Protein AF-A0A7U7J2P9-F1 (afdb_monomer)

Secondary structure (DSSP, 8-state):
-HHHHHHHHHHHHHHHHHHHHH-HHHHHHHHHHHHTS-HHHHHHHHHHHHHHHHHHHHHH-

Solvent-accessible surface area (backbone atoms only — not comparable to full-atom values): 3480 Å² total; per-residue (Å²): 111,70,66,57,51,53,49,53,49,51,50,50,50,50,60,64,45,46,50,51,70,76,35,49,66,59,47,52,50,53,52,54,54,56,71,72,49,56,69,68,57,57,51,50,53,49,50,54,51,51,51,50,53,50,49,51,48,64,74,79,100

Sequence (61 aa):
MWDELLAAFGLMLVLEGVLPFLSPQALRHTLLQMAQLEDRILRFAGLASMALGLLVLYFFR

Structure (mmCIF, N/CA/C/O backbone):
data_AF-A0A7U7J2P9-F1
#
_entry.id   AF-A0A7U7J2P9-F1
#
loop_
_atom_site.group_PDB
_atom_site.id
_atom_site.type_symbol
_atom_site.label_atom_id
_atom_site.label_alt_id
_atom_site.label_comp_id
_atom_site.label_asym_id
_atom_site.label_entity_id
_atom_site.label_seq_id
_atom_site.pdbx_PDB_ins_code
_atom_site.Cartn_x
_atom_site.Cartn_y
_atom_site.Cartn_z
_atom_site.occupancy
_atom_site.B_iso_or_equiv
_atom_site.auth_seq_id
_atom_site.auth_comp_id
_atom_site.auth_asym_id
_atom_site.auth_atom_id
_at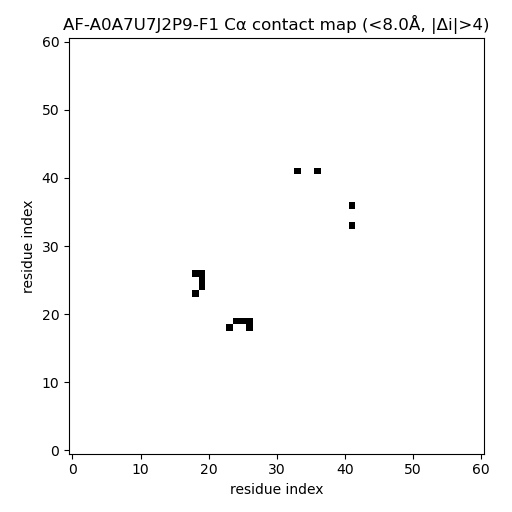om_site.pdbx_PDB_model_num
ATOM 1 N N . MET A 1 1 ? 19.149 -7.476 -14.419 1.00 71.12 1 MET A N 1
ATOM 2 C CA . MET A 1 1 ? 18.820 -8.282 -13.214 1.00 71.12 1 MET A CA 1
ATOM 3 C C . MET A 1 1 ? 18.739 -7.440 -11.943 1.00 71.12 1 MET A C 1
ATOM 5 O O . MET A 1 1 ? 17.652 -7.359 -11.392 1.00 71.12 1 MET A O 1
ATOM 9 N N . TRP A 1 2 ? 19.821 -6.806 -11.466 1.00 82.19 2 TRP A N 1
ATOM 10 C CA . TRP A 1 2 ? 19.753 -5.941 -10.270 1.00 82.19 2 TRP A CA 1
ATOM 11 C C . TRP A 1 2 ? 18.997 -4.630 -10.523 1.00 82.19 2 TRP A C 1
ATOM 13 O O . TRP A 1 2 ? 18.211 -4.212 -9.677 1.00 82.19 2 TRP A O 1
ATOM 23 N N . ASP A 1 3 ? 19.151 -4.043 -11.711 1.00 86.25 3 ASP A N 1
ATOM 24 C CA . ASP A 1 3 ? 18.441 -2.822 -12.114 1.00 86.25 3 ASP A CA 1
ATOM 25 C C . ASP A 1 3 ? 16.921 -3.023 -12.203 1.00 86.25 3 ASP A C 1
ATOM 27 O O . ASP A 1 3 ? 16.155 -2.178 -11.753 1.00 86.25 3 ASP A O 1
ATOM 31 N N . GLU A 1 4 ? 16.470 -4.175 -12.713 1.00 86.31 4 GLU A N 1
ATOM 32 C CA . GLU A 1 4 ? 15.043 -4.540 -12.767 1.00 86.31 4 GLU A CA 1
ATOM 33 C C . GLU A 1 4 ? 14.442 -4.692 -11.364 1.00 86.31 4 GLU A C 1
ATOM 35 O O . GLU A 1 4 ? 13.321 -4.255 -11.118 1.00 86.31 4 GLU A O 1
ATOM 40 N N . LEU A 1 5 ? 15.199 -5.280 -10.433 1.00 87.12 5 LEU A N 1
ATOM 41 C CA . LEU A 1 5 ? 14.789 -5.455 -9.039 1.00 87.12 5 LEU A CA 1
ATOM 42 C C . LEU A 1 5 ? 14.683 -4.106 -8.317 1.00 87.12 5 LEU A C 1
ATOM 44 O O . LEU A 1 5 ? 13.692 -3.853 -7.636 1.00 87.12 5 LEU A O 1
ATOM 48 N N . LEU A 1 6 ? 15.667 -3.222 -8.515 1.00 91.25 6 LEU A N 1
ATOM 49 C CA . LEU A 1 6 ? 15.652 -1.854 -7.991 1.00 91.25 6 LEU A CA 1
ATOM 50 C C . LEU A 1 6 ? 14.503 -1.030 -8.584 1.00 91.25 6 LEU A C 1
ATOM 52 O O . LEU A 1 6 ? 13.835 -0.306 -7.849 1.00 91.25 6 LEU A O 1
ATOM 56 N N . ALA A 1 7 ? 14.227 -1.169 -9.882 1.00 92.19 7 ALA A N 1
ATOM 57 C CA . ALA A 1 7 ? 13.105 -0.501 -10.533 1.00 92.19 7 ALA A CA 1
ATOM 58 C C . ALA A 1 7 ? 11.750 -1.011 -10.013 1.00 92.19 7 ALA A C 1
ATOM 60 O O . ALA A 1 7 ? 10.883 -0.206 -9.675 1.00 92.19 7 ALA A O 1
ATOM 61 N N . ALA A 1 8 ? 11.573 -2.330 -9.885 1.00 90.06 8 ALA A N 1
ATOM 62 C CA . ALA A 1 8 ? 10.361 -2.928 -9.323 1.00 90.06 8 ALA A CA 1
ATOM 63 C C . ALA A 1 8 ? 10.144 -2.507 -7.861 1.00 90.06 8 ALA A C 1
ATOM 65 O O . ALA A 1 8 ? 9.026 -2.172 -7.472 1.00 90.06 8 ALA A O 1
ATOM 66 N N . PHE A 1 9 ? 11.217 -2.458 -7.067 1.00 90.44 9 PHE A N 1
ATOM 67 C CA . PHE A 1 9 ? 11.174 -1.964 -5.693 1.00 90.44 9 PHE A CA 1
ATOM 68 C C . PHE A 1 9 ? 10.817 -0.472 -5.633 1.00 90.44 9 PHE A C 1
ATOM 70 O O . PHE A 1 9 ? 9.965 -0.072 -4.844 1.00 90.44 9 PHE A O 1
ATOM 77 N N . GLY A 1 10 ? 11.390 0.351 -6.516 1.00 93.12 10 GLY A N 1
ATOM 78 C CA . GLY A 1 10 ? 11.034 1.765 -6.640 1.00 93.12 10 GLY A CA 1
ATOM 79 C C . GLY A 1 10 ? 9.558 1.971 -6.994 1.00 93.12 10 GLY A C 1
ATOM 80 O O . GLY A 1 10 ? 8.886 2.787 -6.368 1.00 93.12 10 GLY A O 1
ATOM 81 N N . LEU A 1 11 ? 9.021 1.193 -7.940 1.00 92.50 11 LEU A N 1
ATOM 82 C CA . LEU A 1 11 ? 7.596 1.230 -8.289 1.00 92.50 11 LEU A CA 1
ATOM 83 C C . LEU A 1 11 ? 6.703 0.802 -7.120 1.00 92.50 11 LEU A C 1
ATOM 85 O O . LEU A 1 11 ? 5.684 1.442 -6.872 1.00 92.50 11 LEU A O 1
ATOM 89 N N . MET A 1 12 ? 7.096 -0.236 -6.381 1.00 91.81 12 MET A N 1
ATOM 90 C CA . MET A 1 12 ? 6.392 -0.679 -5.177 1.00 91.81 12 MET A CA 1
ATOM 91 C C . MET A 1 12 ? 6.334 0.432 -4.118 1.00 91.81 12 MET A C 1
ATOM 93 O O . MET A 1 12 ? 5.253 0.693 -3.597 1.00 91.81 12 MET A O 1
ATOM 97 N N . LEU A 1 13 ? 7.436 1.156 -3.885 1.00 91.69 13 LEU A N 1
ATOM 98 C CA . LEU A 1 13 ? 7.468 2.307 -2.973 1.00 91.69 13 LEU A CA 1
ATOM 99 C C . LEU A 1 13 ? 6.586 3.470 -3.443 1.00 91.69 13 LEU A C 1
ATOM 101 O O . LEU A 1 13 ? 5.899 4.088 -2.631 1.00 91.69 13 LEU A O 1
ATOM 105 N N . VAL A 1 14 ? 6.584 3.776 -4.744 1.00 93.81 14 VAL A N 1
ATOM 106 C CA . VAL A 1 14 ? 5.706 4.815 -5.304 1.00 93.81 14 VAL A CA 1
ATOM 107 C C . VAL A 1 14 ? 4.242 4.435 -5.093 1.00 93.81 14 VAL A C 1
ATOM 109 O O . VAL A 1 14 ? 3.471 5.257 -4.607 1.00 93.81 14 VAL A O 1
ATOM 112 N N . LEU A 1 15 ? 3.857 3.193 -5.399 1.00 90.00 15 LEU A N 1
ATOM 113 C CA . LEU A 1 15 ? 2.484 2.718 -5.211 1.00 90.00 15 LEU A CA 1
ATOM 114 C C . LEU A 1 15 ? 2.066 2.723 -3.732 1.00 90.00 15 LEU A C 1
ATOM 116 O O . LEU A 1 15 ? 0.972 3.192 -3.420 1.00 90.00 15 LEU A O 1
ATOM 120 N N . GLU A 1 16 ? 2.943 2.280 -2.828 1.00 88.75 16 GLU A N 1
ATOM 121 C CA . GLU A 1 16 ? 2.741 2.377 -1.375 1.00 88.75 16 GLU A CA 1
ATOM 122 C C . GLU A 1 16 ? 2.576 3.830 -0.909 1.00 88.75 16 GLU A C 1
ATOM 124 O O . GLU A 1 16 ? 1.749 4.102 -0.044 1.00 88.75 16 GLU A O 1
ATOM 129 N N . GLY A 1 17 ? 3.317 4.775 -1.495 1.00 89.44 17 GLY A N 1
ATOM 130 C CA . GLY A 1 17 ? 3.297 6.193 -1.128 1.00 89.44 17 GLY A CA 1
ATOM 131 C C . GLY A 1 17 ? 2.125 6.997 -1.704 1.00 89.44 17 GLY A C 1
ATOM 132 O O . GLY A 1 17 ? 1.710 7.995 -1.111 1.00 89.44 17 GLY A O 1
ATOM 133 N N . VAL A 1 18 ? 1.549 6.574 -2.833 1.00 93.38 18 VAL A N 1
ATOM 134 C CA . VAL A 1 18 ? 0.448 7.292 -3.502 1.00 93.38 18 VAL A CA 1
ATOM 135 C C . VAL A 1 18 ? -0.797 7.370 -2.616 1.00 93.38 18 VAL A C 1
ATOM 137 O O . VAL A 1 18 ? -1.396 8.437 -2.483 1.00 93.38 18 VAL A O 1
ATOM 140 N N . LEU A 1 19 ? -1.185 6.264 -1.979 1.00 86.69 19 LEU A N 1
ATOM 141 C CA . LEU A 1 19 ? -2.385 6.197 -1.139 1.00 86.69 19 LEU A CA 1
ATOM 142 C C . LEU A 1 19 ? -2.312 7.089 0.126 1.00 86.69 19 LEU A C 1
ATOM 144 O O . LEU A 1 19 ? -3.262 7.850 0.352 1.00 86.69 19 LEU A O 1
ATOM 148 N N . PRO A 1 20 ? -1.221 7.073 0.929 1.00 87.00 20 PRO A N 1
ATOM 149 C CA . PRO A 1 20 ? -1.038 8.008 2.039 1.00 87.00 20 PRO A CA 1
ATOM 150 C C . PRO A 1 20 ? -0.918 9.461 1.582 1.00 87.00 20 PRO A C 1
ATOM 152 O O . PRO A 1 20 ? -1.387 10.342 2.299 1.00 87.00 20 PRO 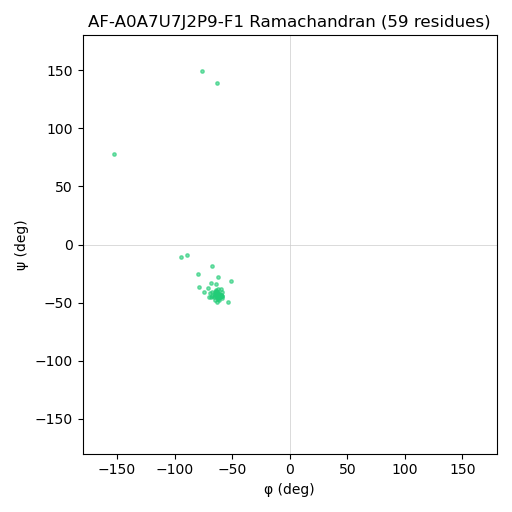A O 1
ATOM 155 N N . PHE A 1 21 ? -0.320 9.723 0.413 1.00 91.44 21 PHE A N 1
ATOM 156 C CA . PHE A 1 21 ? -0.171 11.081 -0.112 1.00 91.44 21 PHE A CA 1
ATOM 157 C C . PHE A 1 21 ? -1.507 11.682 -0.566 1.00 91.44 21 PHE A C 1
ATOM 159 O O . PHE A 1 21 ? -1.819 12.820 -0.223 1.00 91.44 21 PHE A O 1
ATOM 166 N N . LEU A 1 22 ? -2.318 10.917 -1.304 1.00 92.56 22 LEU A N 1
ATOM 167 C CA . LEU A 1 22 ? -3.617 11.376 -1.800 1.00 92.56 22 LEU A CA 1
ATOM 168 C C . LEU A 1 22 ? -4.677 11.443 -0.696 1.00 92.56 22 LEU A C 1
ATOM 170 O O . LEU A 1 22 ? -5.488 12.367 -0.669 1.00 92.56 22 LEU A O 1
ATOM 174 N N . SER A 1 23 ? -4.712 10.449 0.195 1.00 90.69 23 SER A N 1
ATOM 175 C CA . SER A 1 23 ? -5.797 10.305 1.171 1.00 90.69 23 SER A CA 1
ATOM 176 C C . SER A 1 23 ? -5.339 9.590 2.452 1.00 90.69 23 SER A C 1
ATOM 178 O O . SER A 1 23 ? -5.670 8.422 2.680 1.00 90.69 23 SER A O 1
ATOM 180 N N . PRO A 1 24 ? -4.636 10.287 3.363 1.00 89.25 24 PRO A N 1
ATOM 181 C CA . PRO A 1 24 ? -4.141 9.680 4.603 1.00 89.25 24 PRO A CA 1
ATOM 182 C C . PRO A 1 24 ? -5.278 9.182 5.513 1.00 89.25 24 PRO A C 1
ATOM 184 O O . PRO A 1 24 ? -5.121 8.222 6.266 1.00 89.25 24 PRO A O 1
ATOM 187 N N . GLN A 1 25 ? -6.452 9.812 5.426 1.00 91.69 25 GLN A N 1
ATOM 188 C CA . GLN A 1 25 ? -7.649 9.420 6.173 1.00 91.69 25 GLN A CA 1
ATOM 189 C C . GLN A 1 25 ? -8.219 8.086 5.684 1.00 91.69 25 GLN A C 1
ATOM 191 O O . GLN A 1 25 ? -8.588 7.255 6.514 1.00 91.69 25 GLN A O 1
ATOM 196 N N . ALA A 1 26 ? -8.251 7.870 4.363 1.00 89.38 26 ALA A N 1
ATOM 197 C CA . ALA A 1 26 ? -8.687 6.607 3.782 1.00 89.38 26 ALA A CA 1
ATOM 198 C C . ALA A 1 26 ? -7.740 5.487 4.214 1.00 89.38 26 ALA A C 1
ATOM 200 O O . ALA A 1 26 ? -8.208 4.509 4.783 1.00 89.38 26 ALA A O 1
ATOM 201 N N . LEU A 1 27 ? -6.420 5.689 4.082 1.00 90.69 27 LEU A N 1
ATOM 202 C CA . LEU A 1 27 ? -5.417 4.718 4.529 1.00 90.69 27 LEU A CA 1
ATOM 203 C C . LEU A 1 27 ? -5.612 4.333 6.002 1.00 90.69 27 LEU A C 1
ATOM 205 O O . LEU A 1 27 ? -5.669 3.150 6.334 1.00 90.69 27 LEU A O 1
ATOM 209 N N . ARG A 1 28 ? -5.760 5.323 6.891 1.00 90.94 28 ARG A N 1
ATOM 210 C CA . ARG A 1 28 ? -5.986 5.072 8.320 1.00 90.94 28 ARG A CA 1
ATOM 211 C C . ARG A 1 28 ? -7.248 4.246 8.559 1.00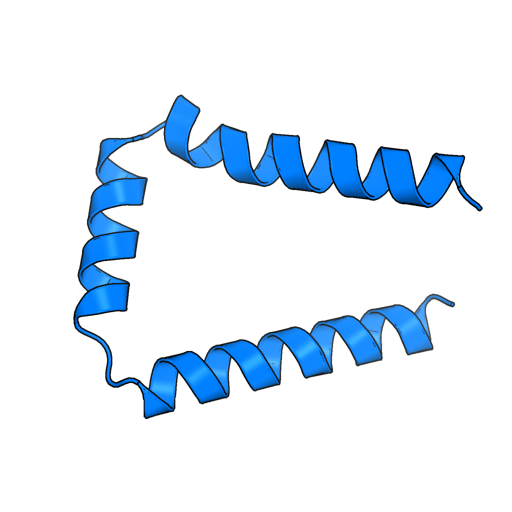 90.94 28 ARG A C 1
ATOM 213 O O . ARG A 1 28 ? -7.234 3.357 9.404 1.00 90.94 28 ARG A O 1
ATOM 220 N N . HIS A 1 29 ? -8.329 4.528 7.836 1.00 92.81 29 HIS A N 1
ATOM 221 C CA . HIS A 1 29 ? -9.571 3.772 7.958 1.00 92.81 29 HIS A CA 1
ATOM 222 C C . HIS A 1 29 ? -9.397 2.320 7.497 1.00 92.81 29 HIS A C 1
ATOM 224 O O . HIS A 1 29 ? -9.801 1.411 8.217 1.00 92.81 29 HIS A O 1
ATOM 230 N N . THR A 1 30 ? -8.730 2.085 6.363 1.00 89.44 30 THR A N 1
ATOM 231 C CA . THR A 1 30 ? -8.451 0.731 5.862 1.00 89.44 30 THR A CA 1
ATOM 232 C C . THR A 1 30 ? -7.579 -0.060 6.835 1.00 89.44 30 THR A C 1
ATOM 234 O O . THR A 1 30 ? -7.878 -1.215 7.123 1.00 89.44 30 THR A O 1
ATOM 237 N N . LEU A 1 31 ? -6.539 0.564 7.399 1.00 90.19 31 LEU A N 1
ATOM 238 C CA . LEU A 1 31 ? -5.667 -0.067 8.394 1.00 90.19 31 LEU A CA 1
ATOM 239 C C . LEU A 1 31 ? -6.423 -0.420 9.679 1.00 90.19 31 LEU A C 1
ATOM 241 O O . LEU A 1 31 ? -6.251 -1.513 10.211 1.00 90.19 31 LEU A O 1
ATOM 245 N N . LEU A 1 32 ? -7.291 0.473 10.162 1.00 93.19 32 LEU A N 1
ATOM 246 C CA . LEU A 1 32 ? -8.131 0.199 11.329 1.00 93.19 32 LEU A CA 1
ATOM 247 C C . LEU A 1 32 ? -9.121 -0.934 11.058 1.00 93.19 32 LEU A C 1
ATOM 249 O O . LEU A 1 32 ? -9.300 -1.789 11.915 1.00 93.19 32 LEU A O 1
ATOM 253 N N . GLN A 1 3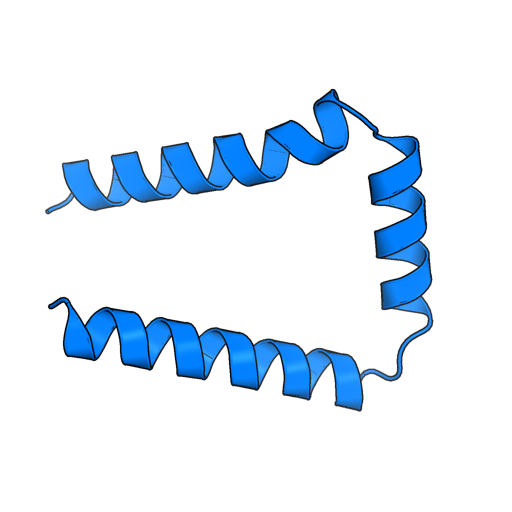3 ? -9.726 -0.982 9.870 1.00 90.12 33 GLN A N 1
ATOM 254 C CA . GLN A 1 33 ? -10.591 -2.093 9.474 1.00 90.12 33 GLN A CA 1
ATOM 255 C C . GLN A 1 33 ? -9.821 -3.413 9.416 1.00 90.12 33 GLN A C 1
ATOM 257 O O . GLN A 1 33 ? -10.301 -4.412 9.940 1.00 90.12 33 GLN A O 1
ATOM 262 N N . MET A 1 34 ? -8.612 -3.414 8.847 1.00 88.88 34 MET A N 1
ATOM 263 C CA . MET A 1 34 ? -7.743 -4.593 8.816 1.00 88.88 34 MET A CA 1
ATOM 264 C C . MET A 1 34 ? -7.346 -5.056 10.220 1.00 88.88 34 MET A C 1
ATOM 266 O O . MET A 1 34 ? -7.336 -6.253 10.475 1.00 88.88 34 MET A O 1
ATOM 270 N N . ALA A 1 35 ? -7.082 -4.127 11.141 1.00 90.19 35 ALA A N 1
ATOM 271 C CA . ALA A 1 35 ? -6.758 -4.443 12.531 1.00 90.19 35 ALA A CA 1
ATOM 272 C C . ALA A 1 35 ? -7.938 -5.042 13.321 1.00 90.19 35 ALA A C 1
ATOM 274 O O . ALA A 1 35 ? -7.721 -5.640 14.370 1.00 90.19 35 ALA A O 1
ATOM 275 N N . GLN A 1 36 ? -9.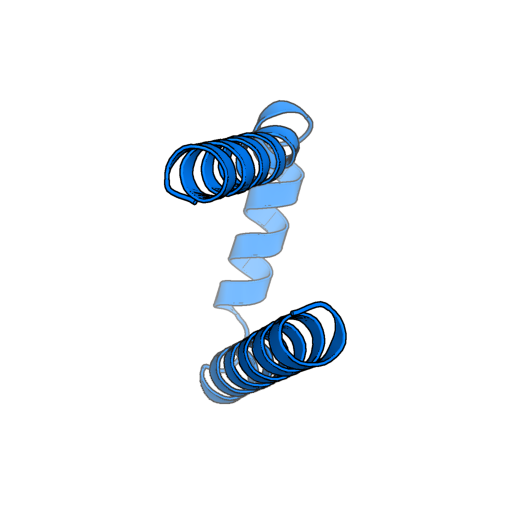176 -4.875 12.843 1.00 92.12 36 GLN A N 1
ATOM 276 C CA . GLN A 1 36 ? -10.371 -5.503 13.423 1.00 92.12 36 GLN A CA 1
ATOM 277 C C . GLN A 1 36 ? -10.666 -6.888 12.821 1.00 92.12 36 GLN A C 1
ATOM 279 O O . GLN A 1 36 ? -11.550 -7.586 13.314 1.00 92.12 36 GLN A O 1
ATOM 284 N N . LEU A 1 37 ? -9.971 -7.291 11.749 1.00 90.00 37 LEU A N 1
ATOM 285 C CA . LEU A 1 37 ? -10.128 -8.623 11.165 1.00 90.00 37 LEU A CA 1
ATOM 286 C C . LEU A 1 37 ? -9.424 -9.671 12.026 1.00 90.00 37 LEU A C 1
ATOM 288 O O . LEU A 1 37 ? -8.384 -9.417 12.626 1.00 90.00 37 LEU A O 1
ATOM 292 N N . GLU A 1 38 ? -9.962 -10.888 12.030 1.00 91.06 38 GLU A N 1
ATOM 293 C CA . GLU A 1 38 ? -9.304 -12.018 12.681 1.00 91.06 38 GLU A CA 1
ATOM 294 C C . GLU A 1 38 ? -7.951 -12.333 12.023 1.00 91.06 38 GLU A C 1
ATOM 296 O O . GLU A 1 38 ? -7.845 -12.418 10.793 1.00 91.06 38 GLU A O 1
ATOM 301 N N . ASP A 1 39 ? -6.939 -12.638 12.841 1.00 90.88 39 ASP A N 1
ATOM 302 C CA . ASP A 1 39 ? -5.589 -13.019 12.392 1.00 90.88 39 ASP A CA 1
ATOM 303 C C . ASP A 1 39 ? -5.598 -14.142 11.344 1.00 90.88 39 ASP A C 1
ATOM 305 O O . ASP A 1 39 ? -4.741 -14.206 10.458 1.00 90.88 39 ASP A O 1
ATOM 309 N N . ARG A 1 40 ? -6.582 -15.046 11.422 1.00 92.25 40 ARG A N 1
ATOM 310 C CA . ARG A 1 40 ? -6.750 -16.148 10.469 1.00 92.25 40 ARG A CA 1
ATOM 311 C C . ARG A 1 40 ? -7.070 -15.648 9.063 1.00 92.25 40 ARG A C 1
ATOM 313 O O . ARG A 1 40 ? -6.511 -16.168 8.097 1.00 92.25 40 ARG A O 1
ATOM 320 N N . ILE A 1 41 ? -7.945 -14.650 8.954 1.00 91.44 41 ILE A N 1
ATOM 321 C CA . ILE A 1 41 ? -8.342 -14.046 7.679 1.00 91.44 41 ILE A CA 1
ATOM 322 C C . ILE A 1 41 ? -7.154 -13.284 7.097 1.00 91.44 41 ILE A C 1
ATOM 324 O O . ILE A 1 41 ? -6.827 -13.473 5.926 1.00 91.44 41 ILE A O 1
ATOM 328 N N . LEU A 1 42 ? -6.454 -12.501 7.925 1.00 91.12 42 LEU A N 1
ATOM 329 C CA . LEU A 1 42 ? -5.274 -11.743 7.507 1.00 91.12 42 LEU A CA 1
ATOM 330 C C . LEU A 1 42 ? -4.168 -12.664 6.967 1.00 91.12 42 LEU A C 1
ATOM 332 O O . LEU A 1 42 ? -3.606 -12.421 5.898 1.00 91.12 42 LEU A O 1
ATOM 336 N N . ARG A 1 43 ? -3.910 -13.779 7.662 1.00 92.31 43 ARG A N 1
ATOM 337 C CA . ARG A 1 43 ? -2.954 -14.806 7.226 1.00 92.31 43 ARG A CA 1
ATOM 338 C C . ARG A 1 43 ? -3.361 -15.464 5.917 1.00 92.31 43 ARG A C 1
ATOM 340 O O . ARG A 1 43 ? -2.512 -15.643 5.049 1.00 92.31 43 ARG A O 1
ATOM 347 N N . PHE A 1 44 ? -4.631 -15.830 5.760 1.00 95.31 44 PHE A N 1
ATOM 348 C CA . PHE A 1 44 ? -5.096 -16.476 4.534 1.00 95.31 44 PHE A CA 1
ATOM 349 C C . PHE A 1 44 ? -5.060 -15.520 3.336 1.00 95.31 44 PHE A C 1
ATOM 351 O O . PHE A 1 44 ? -4.607 -15.910 2.263 1.00 95.31 44 PHE A O 1
ATOM 358 N N . ALA A 1 45 ? -5.451 -14.257 3.527 1.00 92.56 45 ALA A N 1
ATOM 359 C CA . ALA A 1 45 ? -5.328 -13.220 2.507 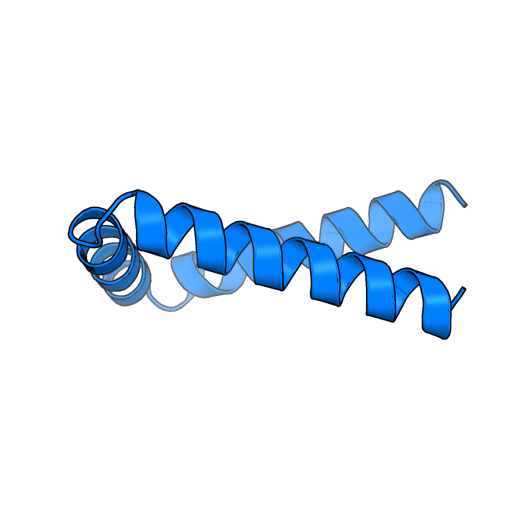1.00 92.56 45 ALA A CA 1
ATOM 360 C C . ALA A 1 45 ? -3.862 -13.007 2.092 1.00 92.56 45 ALA A C 1
ATOM 362 O O . ALA A 1 45 ? -3.556 -12.960 0.900 1.00 92.56 45 ALA A O 1
ATOM 363 N N . GLY A 1 46 ? -2.943 -12.96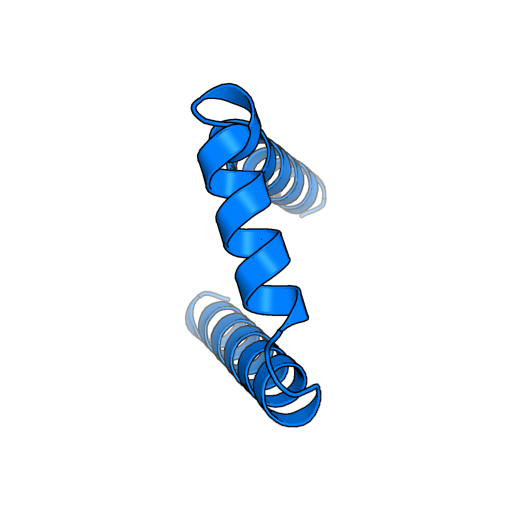5 3.063 1.00 91.81 46 GLY A N 1
ATOM 364 C CA . GLY A 1 46 ? -1.504 -12.907 2.805 1.00 91.81 46 GLY A CA 1
ATOM 365 C C . GLY A 1 46 ? -0.988 -14.124 2.029 1.00 91.81 46 GLY A C 1
ATOM 366 O O . GLY A 1 46 ? -0.266 -13.962 1.048 1.00 91.81 46 GLY A O 1
ATOM 367 N N . LEU A 1 47 ? -1.398 -15.339 2.410 1.00 95.31 47 LEU A N 1
ATOM 368 C CA . LEU A 1 47 ? -1.044 -16.574 1.698 1.00 95.31 47 LEU A CA 1
ATOM 369 C C . LEU A 1 47 ? -1.565 -16.583 0.258 1.00 95.31 47 LEU A C 1
ATOM 371 O O . LEU A 1 47 ? -0.816 -16.925 -0.653 1.00 95.31 47 LEU A O 1
ATOM 375 N N . ALA A 1 48 ? -2.816 -16.174 0.041 1.00 95.00 48 ALA A N 1
ATOM 376 C CA . ALA A 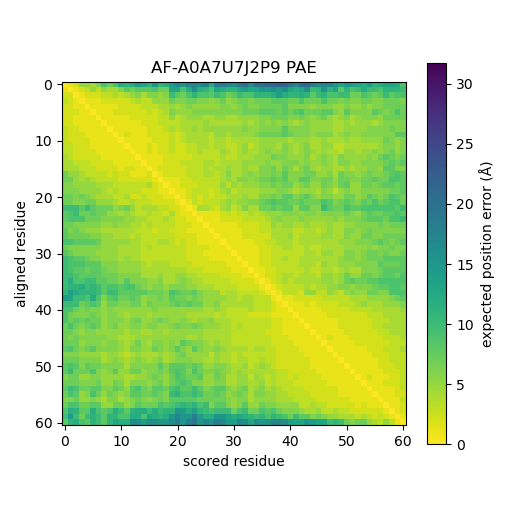1 48 ? -3.400 -16.077 -1.292 1.00 95.00 48 ALA A CA 1
ATOM 377 C C . ALA A 1 48 ? -2.652 -15.056 -2.165 1.00 95.00 48 ALA A C 1
ATOM 379 O O . ALA A 1 48 ? -2.347 -15.349 -3.319 1.00 95.00 48 ALA A O 1
ATOM 380 N N . SER A 1 49 ? -2.298 -13.894 -1.603 1.00 92.44 49 SER A N 1
ATOM 381 C CA . SER A 1 49 ? -1.505 -12.869 -2.293 1.00 92.44 49 SER A CA 1
ATOM 382 C C . SER A 1 49 ? -0.110 -13.379 -2.671 1.00 92.44 49 SER A C 1
ATOM 384 O O . SER A 1 49 ? 0.304 -13.254 -3.822 1.00 92.44 49 SER A O 1
ATOM 386 N N . MET A 1 50 ? 0.590 -14.044 -1.744 1.00 93.81 50 MET A N 1
ATOM 387 C CA . MET A 1 50 ? 1.892 -14.661 -2.023 1.00 93.81 50 MET A CA 1
ATOM 388 C C . MET A 1 50 ? 1.797 -15.750 -3.100 1.00 93.81 50 MET A C 1
ATOM 390 O O . MET A 1 50 ? 2.637 -15.795 -3.996 1.00 93.81 50 MET A O 1
ATOM 394 N N . ALA A 1 51 ? 0.770 -16.603 -3.050 1.00 96.38 51 ALA A N 1
ATOM 395 C CA . ALA A 1 51 ? 0.557 -17.652 -4.045 1.00 96.38 51 ALA A CA 1
ATOM 396 C C . ALA A 1 51 ? 0.276 -17.069 -5.438 1.00 96.38 51 ALA A C 1
ATOM 398 O O . ALA A 1 51 ? 0.860 -17.521 -6.420 1.00 96.38 51 ALA A O 1
ATOM 399 N N . LEU A 1 52 ? -0.562 -16.032 -5.526 1.00 94.62 52 LEU A N 1
ATOM 400 C CA . LEU A 1 52 ? -0.801 -15.303 -6.773 1.00 94.62 52 LEU A CA 1
ATOM 401 C C . LEU A 1 52 ? 0.476 -14.641 -7.295 1.00 94.62 52 LEU A C 1
ATOM 403 O O . LEU A 1 52 ? 0.766 -14.748 -8.482 1.00 94.62 52 LEU A O 1
ATOM 407 N N . GLY A 1 53 ? 1.264 -14.013 -6.419 1.00 89.69 53 GLY A N 1
ATOM 408 C CA . GLY A 1 53 ? 2.552 -13.423 -6.780 1.00 89.69 53 GLY A CA 1
ATOM 409 C C . GLY A 1 53 ? 3.518 -14.453 -7.365 1.00 89.69 53 GLY A C 1
ATOM 410 O O . GLY A 1 53 ? 4.118 -14.204 -8.4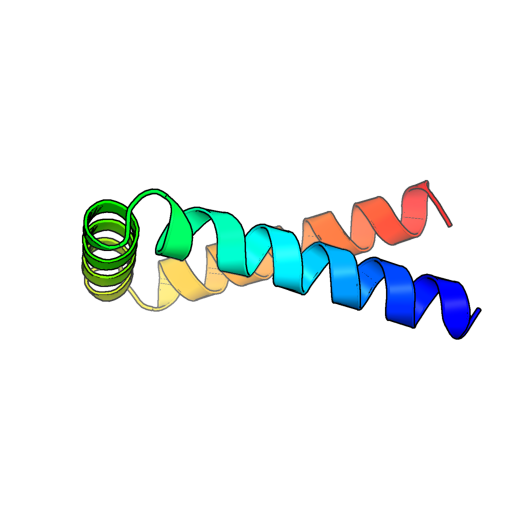07 1.00 89.69 53 GLY A O 1
ATOM 411 N N . LEU A 1 54 ? 3.609 -15.637 -6.750 1.00 93.62 54 LEU A N 1
ATOM 412 C CA . LEU A 1 54 ? 4.404 -16.757 -7.262 1.00 93.62 54 LEU A CA 1
ATOM 413 C C . LEU A 1 54 ? 3.890 -17.271 -8.609 1.00 93.62 54 LEU A C 1
ATOM 415 O O . LEU A 1 54 ? 4.697 -17.530 -9.496 1.00 93.62 54 LEU A O 1
ATOM 419 N N . LEU A 1 55 ? 2.570 -17.394 -8.781 1.00 94.69 55 LEU A N 1
ATOM 420 C CA . LEU A 1 55 ? 1.974 -17.800 -10.054 1.00 94.69 55 LEU A CA 1
ATOM 421 C C . LEU A 1 55 ? 2.311 -16.803 -11.163 1.00 94.69 55 LEU A C 1
ATOM 423 O O . LEU A 1 55 ? 2.765 -17.212 -12.224 1.00 94.69 55 LEU A O 1
ATOM 427 N N . VAL A 1 56 ? 2.145 -15.501 -10.917 1.00 91.12 56 VAL A N 1
ATOM 428 C CA . VAL A 1 56 ? 2.511 -14.456 -11.884 1.00 91.12 56 VAL A CA 1
ATOM 429 C C . VAL A 1 56 ? 3.999 -14.540 -12.218 1.00 91.12 56 VAL A C 1
ATOM 431 O O . VAL A 1 56 ? 4.354 -14.545 -13.393 1.00 91.12 56 VAL A O 1
ATOM 434 N N . LEU A 1 57 ? 4.870 -14.676 -11.216 1.00 87.75 57 LEU A N 1
ATOM 435 C CA . LEU A 1 57 ? 6.304 -14.837 -11.455 1.00 87.75 57 LEU A CA 1
ATOM 436 C C . LEU A 1 57 ? 6.605 -16.066 -12.318 1.00 87.75 57 LEU A C 1
ATOM 438 O O . LEU A 1 57 ? 7.365 -15.932 -13.261 1.00 87.75 57 LEU A O 1
ATOM 442 N N . TYR A 1 58 ? 5.977 -17.211 -12.049 1.00 91.56 58 TYR A N 1
ATOM 443 C CA . TYR A 1 58 ? 6.175 -18.448 -12.813 1.00 91.56 58 TYR A CA 1
ATOM 444 C C . TYR A 1 58 ? 5.628 -18.385 -14.248 1.00 91.56 58 TYR A C 1
ATOM 446 O O . TYR A 1 58 ? 6.160 -19.026 -15.147 1.00 91.56 58 TYR A O 1
ATOM 454 N N . PHE A 1 59 ? 4.539 -17.647 -14.483 1.00 91.06 59 PHE A N 1
ATOM 455 C CA . PHE A 1 59 ? 3.959 -17.514 -15.823 1.00 91.06 59 PHE A CA 1
ATOM 456 C C . PHE A 1 59 ? 4.713 -16.516 -16.705 1.00 91.06 59 PHE A C 1
ATOM 458 O O . PHE A 1 59 ? 4.798 -16.715 -17.915 1.00 91.06 59 PHE A O 1
ATOM 465 N N . PHE A 1 60 ? 5.214 -15.424 -16.124 1.00 80.44 60 PHE A N 1
ATOM 466 C CA . PHE A 1 60 ? 5.891 -14.359 -16.870 1.00 80.44 60 PHE A CA 1
ATOM 467 C C . PHE A 1 60 ? 7.417 -14.510 -16.909 1.00 80.44 60 PHE A C 1
ATOM 469 O O . PHE A 1 60 ? 8.070 -13.785 -17.663 1.00 80.44 60 PHE A O 1
ATOM 476 N N . ARG A 1 61 ? 7.990 -15.421 -16.115 1.00 73.50 61 ARG A N 1
ATOM 477 C CA . ARG A 1 61 ? 9.427 -15.688 -16.051 1.00 73.50 61 ARG A CA 1
ATOM 478 C C . ARG A 1 61 ? 9.716 -17.180 -16.036 1.00 73.50 61 ARG A C 1
ATOM 480 O O . ARG A 1 61 ? 10.589 -17.575 -16.837 1.00 73.50 61 ARG A O 1
#

Radius of gyration: 14.91 Å; Cα contacts (8 Å, |Δi|>4): 7; chains: 1; bounding box: 30×30×30 Å

Mean predicted aligned error: 4.95 Å

Organism: NCBI:txid1400861

pLDDT: mean 90.3, std 4.36, range [71.12, 96.38]

InterPro domains:
  IPR019201 Protein of unknown function DUF2065 [PF09838] (5-59)
  IPR019201 Protein of unknown function DUF2065 [PTHR38602] (1-61)

Foldseek 3Di:
DVVVVVVVVVVVVVVVVVCCVVCVPVVVVVVVVVVPDDPVVVVVVVVVVVVVVVVVVVVVD